Protein AF-A0A8J8DSM1-F1 (afdb_monomer)

Secondary structure (DSSP, 8-state):
-HHHHHHHHHHHHHHHHHHHHHHHHS-HHHHHHHHTTHHHHHHHHHHHHH-----HHHHHHHHHHHHHHHHHHHTS-----TTHHHHHHHHHHHHHHHHHHHHHHGGGTTS-HHHHHHHHHHHHHHHHHHHHHHH--PPP-TT-

Structure (mmCIF, N/CA/C/O backbone):
data_AF-A0A8J8DSM1-F1
#
_entry.id   AF-A0A8J8DSM1-F1
#
loop_
_atom_site.group_PDB
_atom_site.id
_atom_site.type_symbol
_atom_site.label_atom_id
_atom_site.label_alt_id
_atom_site.label_comp_id
_atom_site.label_asym_id
_atom_site.label_entity_id
_atom_site.label_seq_id
_atom_site.pdbx_PDB_ins_code
_atom_site.Cartn_x
_atom_site.Cartn_y
_atom_site.Cartn_z
_atom_site.occupancy
_atom_site.B_iso_or_equiv
_atom_site.auth_seq_id
_atom_site.auth_comp_id
_atom_site.auth_asym_id
_atom_site.auth_atom_id
_atom_site.pdbx_PDB_model_num
ATOM 1 N N . LYS A 1 1 ? -23.463 -5.928 6.445 1.00 59.66 1 LYS A N 1
ATOM 2 C CA . LYS A 1 1 ? -22.387 -4.937 6.173 1.00 59.66 1 LYS A CA 1
ATOM 3 C C . LYS A 1 1 ? -21.621 -5.272 4.877 1.00 59.66 1 LYS A C 1
ATOM 5 O O . LYS A 1 1 ? -20.401 -5.321 4.869 1.00 59.66 1 LYS A O 1
ATOM 10 N N . TRP A 1 2 ? -22.319 -5.499 3.759 1.00 68.38 2 TRP A N 1
ATOM 11 C CA . TRP A 1 2 ? -21.716 -6.090 2.549 1.00 68.38 2 TRP A CA 1
ATOM 12 C C . TRP A 1 2 ? -20.914 -5.095 1.692 1.00 68.38 2 TRP A C 1
ATOM 14 O O . TRP A 1 2 ? -19.916 -5.468 1.089 1.00 68.38 2 TRP A O 1
ATOM 24 N N . LYS A 1 3 ? -21.298 -3.810 1.691 1.00 78.19 3 LYS A N 1
ATOM 25 C CA . LYS A 1 3 ? -20.607 -2.745 0.941 1.00 78.19 3 LYS A CA 1
ATOM 26 C C . LYS A 1 3 ? -19.116 -2.583 1.316 1.00 78.19 3 LYS A C 1
ATOM 28 O O . LYS A 1 3 ? -18.292 -2.644 0.408 1.00 78.19 3 LYS A O 1
ATOM 33 N N . PRO A 1 4 ? -18.729 -2.428 2.603 1.00 78.62 4 PRO A N 1
ATOM 34 C CA . PRO A 1 4 ? -17.313 -2.318 2.976 1.00 78.62 4 PRO A CA 1
ATOM 35 C C . PRO A 1 4 ? -16.528 -3.615 2.739 1.00 78.62 4 PRO A C 1
ATOM 37 O O . PRO A 1 4 ? -15.337 -3.552 2.460 1.00 78.62 4 PRO A O 1
ATOM 40 N N . LEU A 1 5 ? -17.190 -4.777 2.795 1.00 81.69 5 LEU A N 1
ATOM 41 C CA . LEU A 1 5 ? -16.570 -6.073 2.512 1.00 81.69 5 LEU A CA 1
ATOM 42 C C . LEU A 1 5 ? -16.189 -6.204 1.028 1.00 81.69 5 LEU A C 1
ATOM 44 O O . LEU A 1 5 ? -15.066 -6.586 0.708 1.00 81.69 5 LEU A O 1
ATOM 48 N N . LEU A 1 6 ? -17.103 -5.826 0.128 1.00 83.44 6 LEU A N 1
ATOM 49 C CA . LEU A 1 6 ? -16.827 -5.765 -1.309 1.00 83.44 6 LEU A CA 1
ATOM 50 C C . LEU A 1 6 ? -15.715 -4.758 -1.615 1.00 83.44 6 LEU A C 1
ATOM 52 O O . LEU A 1 6 ? -14.782 -5.088 -2.340 1.00 83.44 6 LEU A O 1
ATOM 56 N N . ALA A 1 7 ? -15.763 -3.568 -1.009 1.00 83.44 7 ALA A N 1
ATOM 57 C CA . ALA A 1 7 ? -14.722 -2.555 -1.176 1.00 83.44 7 ALA A CA 1
ATOM 58 C C . ALA A 1 7 ? -13.336 -3.055 -0.728 1.00 83.44 7 ALA A C 1
ATOM 60 O O . ALA A 1 7 ? -12.340 -2.757 -1.384 1.00 83.44 7 ALA A O 1
ATOM 61 N N . LEU A 1 8 ? -13.270 -3.847 0.347 1.00 84.56 8 LEU A N 1
ATOM 62 C CA . LEU A 1 8 ? -12.051 -4.491 0.847 1.00 84.56 8 LEU A CA 1
ATOM 63 C C . LEU A 1 8 ? -11.458 -5.493 -0.144 1.00 84.56 8 LEU A C 1
ATOM 65 O O . LEU A 1 8 ? -10.266 -5.429 -0.443 1.00 84.56 8 LEU A O 1
ATOM 69 N N . GLY A 1 9 ? -12.285 -6.407 -0.656 1.00 82.06 9 GLY A N 1
ATOM 70 C CA . GLY A 1 9 ? -11.854 -7.410 -1.631 1.00 82.06 9 GLY A CA 1
ATOM 71 C C . GLY A 1 9 ? -11.431 -6.784 -2.961 1.00 82.06 9 GLY A C 1
ATOM 72 O O . GLY A 1 9 ? -10.394 -7.147 -3.510 1.00 82.06 9 GLY A O 1
ATOM 73 N N . VAL A 1 10 ? -12.174 -5.781 -3.441 1.00 85.44 10 VAL A N 1
ATOM 74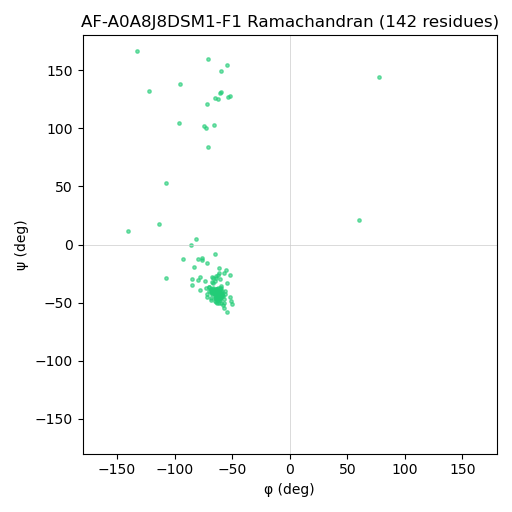 C CA . VAL A 1 10 ? -11.829 -5.030 -4.660 1.00 85.44 10 VAL A CA 1
ATOM 75 C C . VAL A 1 10 ? -10.541 -4.234 -4.471 1.00 85.44 10 VAL A C 1
ATOM 77 O O . VAL A 1 10 ? -9.690 -4.249 -5.353 1.00 85.44 10 VAL A O 1
ATOM 80 N N . SER A 1 11 ? -10.355 -3.590 -3.316 1.00 85.00 11 SER A N 1
ATOM 81 C CA . SER A 1 11 ? -9.122 -2.854 -3.010 1.00 85.00 11 SER A CA 1
ATOM 82 C C . SER A 1 11 ? -7.913 -3.787 -2.954 1.00 85.00 11 SER A C 1
ATOM 84 O O . SER A 1 11 ? -6.854 -3.433 -3.462 1.00 85.00 11 SER A O 1
ATOM 86 N N . LEU A 1 12 ? -8.071 -5.000 -2.410 1.00 86.12 12 LEU A N 1
ATOM 87 C CA . LEU A 1 12 ? -7.021 -6.019 -2.438 1.00 86.12 12 LEU A CA 1
ATOM 88 C C . LEU A 1 12 ? -6.700 -6.466 -3.873 1.00 86.12 12 LEU A C 1
ATOM 90 O O . LEU A 1 12 ? -5.533 -6.496 -4.251 1.00 86.12 12 LEU A O 1
ATOM 94 N N . ALA A 1 13 ? -7.716 -6.760 -4.688 1.00 84.06 13 ALA A N 1
ATOM 95 C CA . ALA A 1 13 ? -7.508 -7.137 -6.085 1.00 84.06 13 ALA A CA 1
ATOM 96 C C . ALA A 1 13 ? -6.819 -6.022 -6.884 1.00 84.06 13 ALA A C 1
ATOM 98 O O . ALA A 1 13 ? -5.844 -6.278 -7.586 1.00 84.06 13 ALA A O 1
ATOM 99 N N . MET A 1 14 ? -7.280 -4.776 -6.744 1.00 85.00 14 MET A N 1
ATOM 100 C CA . MET A 1 14 ? -6.678 -3.614 -7.401 1.00 85.00 14 MET A CA 1
ATOM 101 C C . MET A 1 14 ? -5.236 -3.406 -6.947 1.00 85.00 14 MET A C 1
ATOM 103 O O . MET A 1 14 ? -4.362 -3.248 -7.794 1.00 85.00 14 MET A O 1
ATOM 107 N N . ASN A 1 15 ? -4.968 -3.470 -5.639 1.00 89.31 15 ASN A N 1
ATOM 108 C CA . ASN A 1 15 ? -3.614 -3.409 -5.097 1.00 89.31 15 ASN A CA 1
ATOM 109 C C . ASN A 1 15 ? -2.685 -4.409 -5.799 1.00 89.31 15 ASN A C 1
ATOM 111 O O . ASN A 1 15 ? -1.628 -4.013 -6.283 1.00 89.31 15 ASN A O 1
ATOM 115 N N . TRP A 1 16 ? -3.114 -5.665 -5.931 1.00 83.94 16 TRP A N 1
ATOM 116 C CA . TRP A 1 16 ? -2.339 -6.702 -6.607 1.00 83.94 16 TRP A CA 1
ATOM 117 C C . TRP A 1 16 ? -2.145 -6.390 -8.094 1.00 83.94 16 TRP A C 1
ATOM 119 O O . TRP A 1 16 ? -1.013 -6.403 -8.571 1.00 83.94 16 TRP A O 1
ATOM 129 N N . VAL A 1 17 ? -3.208 -6.043 -8.828 1.00 84.50 17 VAL A N 1
ATOM 130 C CA . VAL A 1 17 ? -3.110 -5.705 -10.262 1.00 84.50 17 VAL A CA 1
ATOM 131 C C . VAL A 1 17 ? -2.124 -4.561 -10.496 1.00 84.50 17 VAL A C 1
ATOM 133 O O . VAL A 1 17 ? -1.271 -4.665 -11.380 1.00 84.50 17 VAL A O 1
ATOM 136 N N . PHE A 1 18 ? -2.205 -3.487 -9.710 1.00 84.81 18 PHE A N 1
ATOM 137 C CA . PHE A 1 18 ? -1.310 -2.339 -9.844 1.00 84.81 18 PHE A CA 1
ATOM 138 C C . PHE A 1 18 ? 0.129 -2.685 -9.460 1.00 84.81 18 PHE A C 1
ATOM 140 O O . PHE A 1 18 ? 1.041 -2.286 -10.178 1.00 84.81 18 PHE A O 1
ATOM 147 N N . LEU A 1 19 ? 0.338 -3.471 -8.400 1.00 82.94 19 LEU A N 1
ATOM 148 C CA . LEU A 1 19 ? 1.669 -3.889 -7.957 1.00 82.94 19 LEU A CA 1
ATOM 149 C C . LEU A 1 19 ? 2.364 -4.776 -9.002 1.00 82.94 19 LEU A C 1
ATOM 151 O O . LEU A 1 19 ? 3.487 -4.490 -9.409 1.00 82.94 19 LEU A O 1
ATOM 155 N N . PHE A 1 20 ? 1.677 -5.803 -9.512 1.00 81.62 20 PHE A N 1
ATOM 156 C CA . PHE A 1 20 ? 2.230 -6.672 -10.557 1.00 81.62 20 PHE A CA 1
ATOM 157 C C . PHE A 1 20 ? 2.430 -5.938 -11.882 1.00 81.62 20 PHE A C 1
ATOM 159 O O . PHE A 1 20 ? 3.374 -6.223 -12.620 1.00 81.62 20 PHE A O 1
ATOM 166 N N . THR A 1 21 ? 1.567 -4.967 -12.187 1.00 82.69 21 THR A N 1
ATOM 167 C CA . THR A 1 21 ? 1.781 -4.110 -13.353 1.00 82.69 21 THR A CA 1
ATOM 168 C C . THR A 1 21 ? 3.007 -3.223 -13.131 1.00 82.69 21 THR A C 1
ATOM 170 O O . THR A 1 21 ? 3.839 -3.152 -14.025 1.00 82.69 21 THR A O 1
ATOM 173 N N . ALA A 1 22 ? 3.205 -2.641 -11.944 1.00 81.81 22 ALA A N 1
ATOM 174 C CA . ALA A 1 22 ? 4.398 -1.854 -11.627 1.00 81.81 22 ALA A CA 1
ATOM 175 C C . ALA A 1 22 ? 5.691 -2.659 -11.833 1.00 81.81 22 ALA A C 1
ATOM 177 O O . ALA A 1 22 ? 6.605 -2.160 -12.481 1.00 81.81 22 ALA A O 1
ATOM 178 N N . PHE A 1 23 ? 5.733 -3.928 -11.412 1.00 82.25 23 PHE A N 1
ATOM 179 C CA . PHE A 1 23 ? 6.880 -4.819 -11.657 1.00 82.25 23 PHE A CA 1
ATOM 180 C C . PHE A 1 23 ? 7.179 -5.078 -13.141 1.00 82.25 23 PHE A C 1
ATOM 182 O O . PHE A 1 23 ? 8.288 -5.475 -13.481 1.00 82.25 23 PHE A O 1
ATOM 189 N N . SER A 1 24 ? 6.207 -4.866 -14.033 1.00 79.56 24 SER A N 1
ATOM 190 C CA . SER A 1 24 ? 6.420 -4.979 -15.483 1.00 79.56 24 SER A CA 1
ATOM 191 C C . SER A 1 24 ? 7.024 -3.709 -16.097 1.00 79.56 24 SER A C 1
ATOM 193 O O . SER A 1 24 ? 7.552 -3.766 -17.206 1.00 79.56 24 SER A O 1
ATOM 195 N N . TYR A 1 25 ? 6.924 -2.564 -15.410 1.00 77.81 25 TYR A N 1
ATOM 196 C CA . TYR A 1 25 ? 7.388 -1.257 -15.894 1.00 77.81 25 TYR A CA 1
ATOM 197 C C . TYR A 1 25 ? 8.652 -0.751 -15.191 1.00 77.81 25 TYR A C 1
ATOM 199 O O . TYR A 1 25 ? 9.408 -0.018 -15.817 1.00 77.81 25 TYR A O 1
ATOM 207 N N . THR A 1 26 ? 8.873 -1.131 -13.929 1.00 80.75 26 THR A N 1
ATOM 208 C CA . THR A 1 26 ? 10.043 -0.759 -13.121 1.00 80.75 26 THR A CA 1
ATOM 209 C C . THR A 1 26 ? 10.633 -1.988 -12.429 1.00 80.75 26 THR A C 1
ATOM 211 O O . THR A 1 26 ? 9.989 -3.032 -12.322 1.00 80.75 26 THR A O 1
ATOM 214 N N . THR A 1 27 ? 11.849 -1.862 -11.898 1.00 80.94 27 THR A N 1
ATOM 215 C CA . THR A 1 27 ? 12.458 -2.904 -11.061 1.00 80.94 27 THR A CA 1
ATOM 216 C C . THR A 1 27 ? 11.614 -3.194 -9.814 1.00 80.94 27 THR A C 1
ATOM 218 O O . THR A 1 27 ? 10.962 -2.307 -9.254 1.00 80.94 27 THR A O 1
ATOM 221 N N . ILE A 1 28 ? 11.663 -4.446 -9.344 1.00 80.31 28 ILE A N 1
ATOM 222 C CA . ILE A 1 28 ? 10.984 -4.873 -8.110 1.00 80.31 28 ILE A CA 1
ATOM 223 C C . ILE A 1 28 ? 11.442 -4.006 -6.928 1.00 80.31 28 ILE A C 1
ATOM 225 O O . ILE A 1 28 ? 10.611 -3.585 -6.130 1.00 80.31 28 ILE A O 1
ATOM 229 N N . ALA A 1 29 ? 12.737 -3.673 -6.860 1.00 79.75 29 ALA A N 1
ATOM 230 C CA . ALA A 1 29 ? 13.298 -2.798 -5.832 1.00 79.75 29 ALA A CA 1
ATOM 231 C C . ALA A 1 29 ? 12.612 -1.421 -5.816 1.00 79.75 29 ALA A C 1
ATOM 233 O O . ALA A 1 29 ? 12.029 -1.042 -4.801 1.00 79.75 29 ALA A O 1
ATOM 234 N N . ASN A 1 30 ? 12.572 -0.725 -6.957 1.00 76.94 30 ASN A N 1
ATOM 235 C CA . ASN A 1 30 ? 11.933 0.589 -7.071 1.00 76.94 30 ASN A CA 1
ATOM 236 C C . ASN A 1 30 ? 10.430 0.533 -6.750 1.00 76.94 30 ASN A C 1
ATOM 238 O O . ASN A 1 30 ? 9.921 1.383 -6.020 1.00 76.94 30 ASN A O 1
ATOM 242 N N . ALA A 1 31 ? 9.709 -0.474 -7.253 1.00 81.81 31 ALA A N 1
ATOM 243 C CA . ALA A 1 31 ? 8.287 -0.638 -6.958 1.00 81.81 31 ALA A CA 1
ATOM 244 C C . ALA A 1 31 ? 8.033 -0.860 -5.458 1.00 81.81 31 ALA A C 1
ATOM 246 O O . ALA A 1 31 ? 7.124 -0.251 -4.896 1.00 81.81 31 ALA A O 1
ATOM 247 N N . VAL A 1 32 ? 8.846 -1.689 -4.797 1.00 82.19 32 VAL A N 1
ATOM 248 C CA . VAL A 1 32 ? 8.724 -1.969 -3.358 1.00 82.19 32 VAL A CA 1
ATOM 249 C C . VAL A 1 32 ? 9.089 -0.746 -2.513 1.00 82.19 32 VAL A C 1
ATOM 251 O O . VAL A 1 32 ? 8.392 -0.459 -1.542 1.00 82.19 32 VAL A O 1
ATOM 254 N N . LEU A 1 33 ? 10.109 0.029 -2.894 1.00 81.38 33 LEU A N 1
ATOM 255 C CA . LEU A 1 33 ? 10.437 1.295 -2.225 1.00 81.38 33 LEU A CA 1
ATOM 256 C C . LEU A 1 33 ? 9.263 2.263 -2.223 1.00 81.38 33 LEU A C 1
ATOM 258 O O . LEU A 1 33 ? 8.887 2.805 -1.184 1.00 81.38 33 LEU A O 1
ATOM 262 N N . VAL A 1 34 ? 8.670 2.468 -3.398 1.00 81.00 34 VAL A N 1
ATOM 263 C CA . VAL A 1 34 ? 7.493 3.319 -3.545 1.00 81.00 34 VAL A CA 1
ATOM 264 C C . VAL A 1 34 ? 6.341 2.743 -2.728 1.00 81.00 34 VAL A C 1
ATOM 266 O O . VAL A 1 34 ? 5.624 3.482 -2.056 1.00 81.00 34 VAL A O 1
ATOM 269 N N . TYR A 1 35 ? 6.199 1.420 -2.708 1.00 83.75 35 TYR A N 1
ATOM 270 C CA . TYR A 1 35 ? 5.185 0.735 -1.920 1.00 83.75 35 TYR A CA 1
ATOM 271 C C . TYR A 1 35 ? 5.350 0.916 -0.404 1.00 83.75 35 TYR A C 1
ATOM 273 O O . TYR A 1 35 ? 4.351 0.969 0.313 1.00 83.75 35 TYR A O 1
ATOM 281 N N . TYR A 1 36 ? 6.568 1.111 0.109 1.00 82.50 36 TYR A N 1
ATOM 282 C CA . TYR A 1 36 ? 6.795 1.421 1.526 1.00 82.50 36 TYR A CA 1
ATOM 283 C C . TYR A 1 36 ? 6.218 2.773 1.973 1.00 82.50 36 TYR A C 1
ATOM 285 O O . TYR A 1 36 ? 6.130 3.032 3.173 1.00 82.50 36 TYR A O 1
ATOM 293 N N . THR A 1 37 ? 5.727 3.610 1.054 1.00 80.62 37 THR A N 1
ATOM 294 C CA . THR A 1 37 ? 4.909 4.787 1.397 1.00 80.62 37 THR A CA 1
ATOM 295 C C . THR A 1 37 ? 3.497 4.426 1.880 1.00 80.62 37 THR A C 1
ATOM 297 O O . THR A 1 37 ? 2.834 5.249 2.517 1.00 80.62 37 THR A O 1
ATOM 300 N N . ALA A 1 38 ? 3.029 3.195 1.641 1.00 81.81 38 ALA A N 1
ATOM 301 C CA . ALA A 1 38 ? 1.699 2.727 2.024 1.00 81.81 38 ALA A CA 1
ATOM 302 C C . ALA A 1 38 ? 1.328 2.960 3.507 1.00 81.81 38 ALA A C 1
ATOM 304 O O . ALA A 1 38 ? 0.223 3.444 3.748 1.00 81.81 38 ALA A O 1
ATOM 305 N N . PRO A 1 39 ? 2.180 2.688 4.521 1.00 76.00 39 PRO A N 1
ATOM 306 C CA . PRO A 1 39 ? 1.879 3.009 5.923 1.00 76.00 39 PRO A CA 1
ATOM 307 C C . PRO A 1 39 ? 1.629 4.502 6.187 1.00 76.00 39 PRO A C 1
ATOM 309 O O . PRO A 1 39 ? 0.760 4.847 6.993 1.00 76.00 39 PRO A O 1
ATOM 312 N N . ILE A 1 40 ? 2.334 5.400 5.496 1.00 79.31 40 ILE A N 1
ATOM 313 C CA . ILE A 1 40 ? 2.120 6.849 5.624 1.00 79.31 40 ILE A CA 1
ATOM 314 C C . ILE A 1 40 ? 0.751 7.207 5.043 1.00 79.31 40 ILE A C 1
ATOM 316 O O . ILE A 1 40 ? -0.053 7.853 5.717 1.00 79.31 40 ILE A O 1
ATOM 320 N N . LEU A 1 41 ? 0.445 6.711 3.838 1.00 81.44 41 LEU A N 1
ATOM 321 C CA . LEU A 1 41 ? -0.864 6.891 3.201 1.00 81.44 41 LEU A CA 1
ATOM 322 C C . LEU A 1 41 ? -1.994 6.325 4.067 1.00 81.44 41 LEU A C 1
ATOM 324 O O . LEU A 1 41 ? -3.011 6.986 4.261 1.00 81.44 41 LEU A O 1
ATOM 328 N N . ALA A 1 42 ? -1.805 5.140 4.650 1.00 78.81 42 ALA A N 1
ATOM 329 C CA . ALA A 1 42 ? -2.778 4.501 5.532 1.00 78.81 42 ALA A CA 1
ATOM 330 C C . ALA A 1 42 ? -3.069 5.361 6.757 1.00 78.81 42 ALA A C 1
ATOM 332 O O . ALA A 1 42 ? -4.223 5.457 7.180 1.00 78.81 42 ALA A O 1
ATOM 333 N N . THR A 1 43 ? -2.041 6.020 7.290 1.00 76.00 43 THR A N 1
ATOM 334 C CA . THR A 1 43 ? -2.177 6.908 8.442 1.00 76.00 43 THR A CA 1
ATOM 335 C C . THR A 1 43 ? -2.893 8.210 8.078 1.00 76.00 43 THR A C 1
ATOM 337 O O . THR A 1 43 ? -3.798 8.623 8.802 1.00 76.00 43 THR A O 1
ATOM 340 N N . ILE A 1 44 ? -2.568 8.818 6.931 1.00 77.00 44 ILE A N 1
ATOM 341 C CA . ILE A 1 44 ? -3.259 10.015 6.416 1.00 77.00 44 ILE A CA 1
ATOM 342 C C . ILE A 1 44 ? -4.740 9.711 6.146 1.00 77.00 44 ILE A C 1
ATOM 344 O O . ILE A 1 44 ? -5.618 10.476 6.548 1.00 77.00 44 ILE A O 1
ATOM 348 N N . ILE A 1 45 ? -5.030 8.574 5.506 1.00 78.00 45 ILE A N 1
ATOM 349 C CA . ILE A 1 45 ? -6.400 8.118 5.249 1.00 78.00 45 ILE A CA 1
ATOM 350 C C . ILE A 1 45 ? -7.125 7.862 6.568 1.00 78.00 45 ILE A C 1
ATOM 352 O O . ILE A 1 45 ? -8.254 8.317 6.718 1.00 78.00 45 ILE A O 1
ATOM 356 N N . SER A 1 46 ? -6.485 7.196 7.536 1.00 75.12 46 SER A N 1
ATOM 357 C CA . SER A 1 46 ? -7.070 6.956 8.861 1.00 75.12 46 SER A CA 1
ATOM 358 C C . SER A 1 46 ? -7.445 8.265 9.544 1.00 75.12 46 SER A C 1
ATOM 360 O O . SER A 1 46 ? -8.536 8.361 10.096 1.00 75.12 46 SER A O 1
ATOM 362 N N . TRP A 1 47 ? -6.575 9.276 9.495 1.00 72.12 47 TRP A N 1
ATOM 363 C CA . TRP A 1 47 ? -6.874 10.594 10.050 1.00 72.12 47 TRP A CA 1
ATOM 364 C C . TRP A 1 47 ? -8.098 11.228 9.375 1.00 72.12 47 TRP A C 1
ATOM 366 O O . TRP A 1 47 ? -9.023 11.665 10.057 1.00 72.12 47 TRP A O 1
ATOM 376 N N . ARG A 1 48 ? -8.153 11.211 8.037 1.00 71.94 48 ARG A N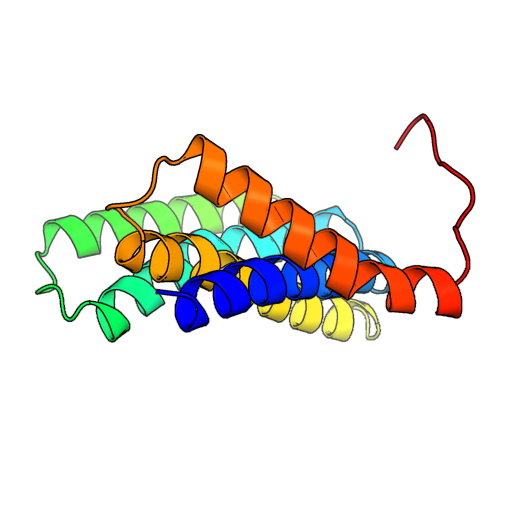 1
ATOM 377 C CA . ARG A 1 48 ? -9.257 11.808 7.272 1.00 71.94 48 ARG A CA 1
ATOM 378 C C . ARG A 1 48 ? -10.590 11.066 7.433 1.00 71.94 48 ARG A C 1
ATOM 380 O O . ARG A 1 48 ? -11.621 11.723 7.499 1.00 71.94 48 ARG A O 1
ATOM 387 N N . PHE A 1 49 ? -10.586 9.731 7.446 1.00 67.00 49 PHE A N 1
ATOM 388 C CA . PHE A 1 49 ? -11.806 8.911 7.471 1.00 67.00 49 PHE A CA 1
ATOM 389 C C . PHE A 1 49 ? -12.363 8.677 8.876 1.00 67.00 49 PHE A C 1
ATOM 391 O O . PHE A 1 49 ? -13.579 8.572 9.016 1.00 67.00 49 PHE A O 1
ATOM 398 N N . LEU A 1 50 ? -11.510 8.554 9.901 1.00 62.47 50 LEU A N 1
ATOM 399 C CA . LEU A 1 50 ? -11.978 8.342 11.276 1.00 62.47 50 LEU A CA 1
ATOM 400 C C . LEU A 1 50 ? -12.152 9.645 12.062 1.00 62.47 50 LEU A C 1
ATOM 402 O O . LEU A 1 50 ? -12.741 9.602 13.138 1.00 62.47 50 LEU A O 1
ATOM 406 N N . GLY A 1 51 ? -11.647 10.782 11.568 1.00 57.34 51 GLY A N 1
ATOM 407 C CA . GLY A 1 51 ? -11.752 12.059 12.280 1.00 57.34 51 GLY A CA 1
ATOM 408 C C . GLY A 1 51 ? -11.082 12.045 13.658 1.00 57.34 51 GLY A C 1
ATOM 409 O O . GLY A 1 51 ? -11.439 12.844 14.516 1.00 57.34 51 GLY A O 1
ATOM 410 N N . GLU A 1 52 ? -10.140 11.124 13.899 1.00 56.56 52 GLU A N 1
ATOM 411 C CA . GLU A 1 52 ? -9.436 11.036 15.179 1.00 56.56 52 GLU A CA 1
ATOM 412 C C . GLU A 1 52 ? -8.598 12.305 15.395 1.00 56.56 52 GLU A C 1
ATOM 414 O O . GLU A 1 52 ? -7.771 12.663 14.552 1.00 56.56 52 GLU A O 1
ATOM 419 N N . GLU A 1 53 ? -8.795 12.967 16.538 1.00 53.25 53 GLU A N 1
ATOM 420 C CA . GLU A 1 53 ? -8.023 14.142 16.940 1.00 53.25 53 GLU A CA 1
ATOM 421 C C . GLU A 1 53 ? -6.520 13.827 16.891 1.00 53.25 53 GLU A C 1
ATOM 423 O O . GLU A 1 53 ? -6.044 12.823 17.439 1.00 53.25 53 GLU A O 1
ATOM 428 N N . MET A 1 54 ? -5.754 14.665 16.185 1.00 54.97 54 MET A N 1
ATOM 429 C CA . MET A 1 54 ? -4.313 14.482 16.009 1.00 54.97 54 MET A CA 1
ATOM 430 C C . MET A 1 54 ? -3.594 14.760 17.326 1.00 54.97 54 MET A C 1
ATOM 432 O O . MET A 1 54 ? -3.084 15.851 17.564 1.00 54.97 54 MET A O 1
ATOM 436 N N . ASN A 1 55 ? -3.529 13.755 18.193 1.00 64.31 55 ASN A N 1
ATOM 437 C CA . ASN A 1 55 ? -2.701 13.824 19.385 1.00 64.31 55 ASN A CA 1
ATOM 438 C C . ASN A 1 55 ? -1.226 14.012 18.948 1.00 64.31 55 ASN A C 1
ATOM 440 O O . ASN A 1 55 ? -0.761 13.242 18.099 1.00 64.31 55 ASN A O 1
ATOM 444 N N . PRO A 1 56 ? -0.460 14.974 19.500 1.00 68.38 56 PRO A N 1
ATOM 445 C CA . PRO A 1 56 ? 0.937 15.225 19.122 1.00 68.38 56 PRO A CA 1
ATOM 446 C C . PRO A 1 56 ? 1.839 13.980 19.165 1.00 68.38 56 PRO A C 1
ATOM 448 O O . PRO A 1 56 ? 2.774 13.863 18.374 1.00 68.38 56 PRO A O 1
ATOM 451 N N . ARG A 1 57 ? 1.512 12.978 19.995 1.00 67.56 57 ARG A N 1
ATOM 452 C CA . ARG A 1 57 ? 2.196 11.671 19.989 1.00 67.56 57 ARG A CA 1
ATOM 453 C C . ARG A 1 57 ? 2.040 10.904 18.668 1.00 67.56 57 ARG A C 1
ATOM 455 O O . ARG A 1 57 ? 2.987 10.267 18.221 1.00 67.56 57 ARG A O 1
ATOM 462 N N . ARG A 1 58 ? 0.872 10.973 18.016 1.00 66.75 58 ARG A N 1
ATOM 463 C CA . ARG A 1 58 ? 0.647 10.358 16.694 1.00 66.75 58 ARG A CA 1
ATOM 464 C C . ARG A 1 58 ? 1.412 11.081 15.599 1.00 66.75 58 ARG A C 1
ATOM 466 O O . ARG A 1 58 ? 1.936 10.420 14.715 1.00 66.75 58 ARG A O 1
ATOM 473 N N . ILE A 1 59 ? 1.523 12.406 15.684 1.00 70.50 59 ILE A N 1
ATOM 474 C CA . ILE A 1 59 ? 2.347 13.191 14.754 1.00 70.50 59 ILE A CA 1
ATOM 475 C C . ILE A 1 59 ? 3.818 12.774 14.884 1.00 70.50 59 ILE A C 1
ATOM 477 O O . ILE A 1 59 ? 4.469 12.535 13.872 1.00 70.50 59 ILE A O 1
ATOM 481 N N . GLY A 1 60 ? 4.306 12.579 16.115 1.00 72.56 60 GLY A N 1
ATOM 482 C CA . GLY A 1 60 ? 5.642 12.030 16.368 1.00 72.56 60 GLY A CA 1
ATOM 483 C C . GLY A 1 60 ? 5.851 10.635 15.764 1.00 72.56 60 GLY A C 1
ATOM 484 O O . GLY A 1 60 ? 6.868 10.393 15.122 1.00 72.56 60 GLY A O 1
ATOM 485 N N . LEU A 1 61 ? 4.871 9.735 15.892 1.00 72.75 61 LEU A N 1
ATOM 486 C CA . LEU A 1 61 ? 4.923 8.397 15.282 1.00 72.75 61 LEU A CA 1
ATOM 487 C C . LEU A 1 61 ? 4.882 8.437 13.747 1.00 72.75 61 LEU A C 1
ATOM 489 O O . LEU A 1 61 ? 5.594 7.670 13.105 1.00 72.75 61 LEU A O 1
ATOM 493 N N . ILE A 1 62 ? 4.092 9.338 13.154 1.00 71.69 62 ILE A N 1
ATOM 494 C CA . ILE A 1 62 ? 4.066 9.561 11.700 1.00 71.69 62 ILE A CA 1
ATOM 495 C C . ILE A 1 62 ? 5.422 10.081 11.225 1.00 71.69 62 ILE A C 1
ATOM 497 O O . ILE A 1 62 ? 5.949 9.581 10.236 1.00 71.69 62 ILE A O 1
ATOM 501 N N . GLY A 1 63 ? 6.007 11.043 11.946 1.00 75.44 63 GLY A N 1
ATOM 502 C CA . GLY A 1 63 ? 7.343 11.562 11.659 1.00 75.44 63 GLY A CA 1
ATOM 503 C C . GLY A 1 63 ? 8.416 10.477 11.747 1.00 75.44 63 GLY A C 1
ATOM 504 O O . GLY A 1 63 ? 9.266 10.383 10.868 1.00 75.44 63 GLY A O 1
ATOM 505 N N . LEU A 1 64 ? 8.337 9.597 12.749 1.00 78.88 64 LEU A N 1
ATOM 506 C CA . LEU A 1 64 ? 9.249 8.462 12.892 1.00 78.88 64 LEU A CA 1
ATOM 507 C C . LEU A 1 64 ? 9.079 7.435 11.759 1.00 78.88 64 LEU A C 1
ATOM 509 O O . LEU A 1 64 ? 10.071 6.954 11.218 1.00 78.88 64 LEU A O 1
ATOM 513 N N . ALA A 1 65 ? 7.840 7.132 11.357 1.00 72.81 65 ALA A N 1
ATOM 514 C CA . ALA A 1 65 ? 7.560 6.265 10.212 1.00 72.81 65 ALA A CA 1
ATOM 515 C C . ALA A 1 65 ? 8.073 6.874 8.896 1.00 72.81 65 ALA A C 1
ATOM 517 O O . ALA A 1 65 ? 8.618 6.160 8.055 1.00 72.81 65 ALA A O 1
ATOM 518 N N . PHE A 1 66 ? 7.950 8.195 8.740 1.00 77.06 66 PHE A N 1
ATOM 519 C CA . PHE A 1 66 ? 8.498 8.929 7.603 1.00 77.06 6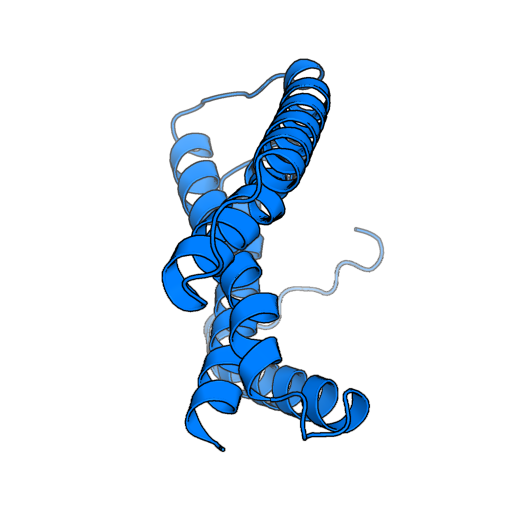6 PHE A CA 1
ATOM 520 C C . PHE A 1 66 ? 10.031 8.879 7.585 1.00 77.06 66 PHE A C 1
ATOM 522 O O . PHE A 1 66 ? 10.616 8.593 6.547 1.00 77.06 66 PHE A O 1
ATOM 529 N N . LEU A 1 67 ? 10.690 9.076 8.731 1.00 79.50 67 LEU A N 1
ATOM 530 C CA . LEU A 1 67 ? 12.145 8.936 8.851 1.00 79.50 67 LEU A CA 1
ATOM 531 C C . LEU A 1 67 ? 12.616 7.517 8.517 1.00 79.50 67 LEU A C 1
ATOM 533 O O . LEU A 1 67 ? 13.580 7.357 7.773 1.00 79.50 67 LEU A O 1
ATOM 537 N N . GLY A 1 68 ? 11.915 6.493 9.011 1.00 74.50 68 GLY A N 1
ATOM 538 C CA . GLY A 1 68 ? 12.192 5.099 8.661 1.00 74.50 68 GLY A CA 1
ATOM 539 C C . GLY A 1 68 ? 12.082 4.847 7.156 1.00 74.50 68 GLY A C 1
ATOM 540 O O . GLY A 1 68 ? 12.959 4.212 6.576 1.00 74.50 68 GLY A O 1
ATOM 541 N N . LEU A 1 69 ? 11.059 5.409 6.503 1.00 69.50 69 LEU A N 1
ATOM 542 C CA . LEU A 1 69 ? 10.927 5.339 5.049 1.00 69.50 69 LEU A CA 1
ATOM 543 C C . LEU A 1 69 ? 12.091 6.034 4.331 1.00 69.50 69 LEU A C 1
ATOM 545 O O . LEU A 1 69 ? 12.665 5.453 3.416 1.00 69.50 69 LEU A O 1
ATOM 549 N N . VAL A 1 70 ? 12.442 7.258 4.733 1.00 71.31 70 VAL A N 1
ATOM 550 C CA . VAL A 1 70 ? 13.548 8.014 4.123 1.00 71.31 70 VAL A CA 1
ATOM 551 C C . VAL A 1 70 ? 14.857 7.238 4.244 1.00 71.31 70 VAL A C 1
ATOM 553 O O . VAL A 1 70 ? 15.601 7.174 3.272 1.00 71.31 70 VAL A O 1
ATOM 556 N N . LEU A 1 71 ? 15.111 6.585 5.382 1.00 74.88 71 LEU A N 1
ATOM 557 C CA . LEU A 1 71 ? 16.283 5.725 5.554 1.00 74.88 71 LEU A CA 1
ATOM 558 C C . LEU A 1 71 ? 16.283 4.554 4.565 1.00 74.88 71 LEU A C 1
ATOM 560 O O . LEU A 1 71 ? 17.295 4.326 3.906 1.00 74.88 71 LEU A O 1
ATOM 564 N N . ILE A 1 72 ? 15.151 3.864 4.403 1.00 68.50 72 ILE A N 1
ATOM 565 C CA . ILE A 1 72 ? 15.0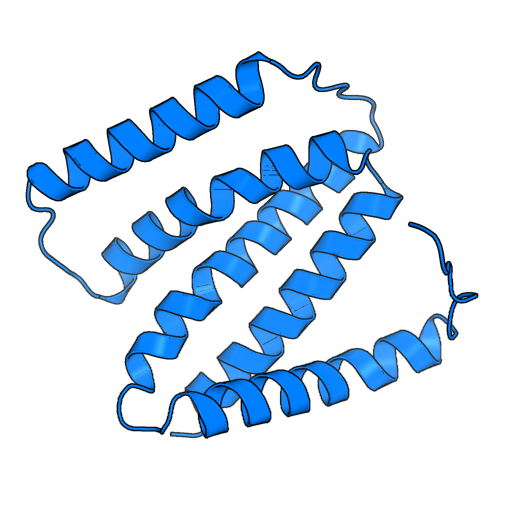22 2.754 3.446 1.00 68.50 72 ILE A CA 1
ATOM 566 C C . ILE A 1 72 ? 15.256 3.230 2.002 1.00 68.50 72 ILE A C 1
ATOM 568 O O . ILE A 1 72 ? 15.962 2.566 1.246 1.00 68.50 72 ILE A O 1
ATOM 572 N N . VAL A 1 73 ? 14.697 4.384 1.626 1.00 65.81 73 VAL A N 1
ATOM 573 C CA . VAL A 1 73 ? 14.815 4.944 0.269 1.00 65.81 73 VAL A CA 1
ATOM 574 C C . VAL A 1 73 ? 16.218 5.495 0.001 1.00 65.81 73 VAL A C 1
ATOM 576 O O . VAL A 1 73 ? 16.739 5.319 -1.094 1.00 65.81 73 VAL A O 1
ATOM 579 N N . SER A 1 74 ? 16.860 6.116 0.994 1.00 64.81 74 SER A N 1
ATOM 580 C CA . SER A 1 74 ? 18.182 6.747 0.851 1.00 64.81 74 SER A CA 1
ATOM 581 C C . SER A 1 74 ? 19.304 5.775 0.467 1.00 64.81 74 SER A C 1
ATOM 583 O O . SER A 1 74 ? 20.293 6.189 -0.131 1.00 64.81 74 SER A O 1
ATOM 585 N N . GLY A 1 75 ? 19.143 4.486 0.778 1.00 64.88 75 GLY A N 1
ATOM 586 C CA . GLY A 1 75 ? 20.097 3.434 0.428 1.00 64.88 75 GLY A CA 1
ATOM 587 C C . GLY A 1 75 ? 19.918 2.837 -0.969 1.00 64.88 75 GLY A C 1
ATOM 588 O O . GLY A 1 75 ? 20.666 1.928 -1.320 1.00 64.88 75 GLY A O 1
ATOM 589 N N . GLN A 1 76 ? 18.932 3.282 -1.755 1.00 65.12 76 GLN A N 1
ATOM 590 C CA . GLN A 1 76 ? 18.625 2.692 -3.057 1.00 65.12 76 GLN A CA 1
ATOM 591 C C . GLN A 1 76 ? 18.713 3.725 -4.184 1.00 65.12 76 GLN A C 1
ATOM 593 O O . GLN A 1 76 ? 18.158 4.820 -4.104 1.00 65.12 76 GLN A O 1
ATOM 598 N N . SER A 1 77 ? 19.409 3.367 -5.262 1.00 60.75 77 SER A N 1
ATOM 599 C CA . SER A 1 77 ? 19.480 4.170 -6.481 1.00 60.75 77 SER A CA 1
ATOM 600 C C . SER A 1 77 ? 18.166 4.049 -7.254 1.00 60.75 77 SER A C 1
ATOM 602 O O . SER A 1 77 ? 17.924 3.045 -7.925 1.00 60.75 77 SER A O 1
ATOM 604 N N . LEU A 1 78 ? 17.311 5.067 -7.152 1.00 62.62 78 LEU A N 1
ATOM 605 C CA . LEU A 1 78 ? 16.124 5.186 -7.992 1.00 62.62 78 LEU A CA 1
ATOM 606 C C . LEU A 1 78 ? 16.554 5.575 -9.411 1.00 62.62 78 LEU A C 1
ATOM 608 O O . LEU A 1 78 ? 16.845 6.739 -9.681 1.00 62.62 78 LEU A O 1
ATOM 612 N N . ASP A 1 79 ? 16.601 4.597 -10.311 1.00 63.72 79 ASP A N 1
ATOM 613 C CA . ASP A 1 79 ? 16.675 4.871 -11.746 1.00 63.72 79 ASP A CA 1
ATOM 614 C C . ASP A 1 79 ? 15.318 5.401 -12.234 1.00 63.72 79 ASP A C 1
ATOM 616 O O . ASP A 1 79 ? 14.283 4.751 -12.079 1.00 63.72 79 ASP A O 1
ATOM 620 N N . PHE A 1 80 ? 15.322 6.615 -12.790 1.00 61.00 80 PHE A N 1
ATOM 621 C CA . PHE A 1 80 ? 14.137 7.304 -13.312 1.00 61.00 80 PHE A CA 1
ATOM 622 C C . PHE A 1 80 ? 14.152 7.334 -14.847 1.00 61.00 80 PHE A C 1
ATOM 624 O O . PHE A 1 80 ? 14.047 8.400 -15.459 1.00 61.00 80 PHE A O 1
ATOM 631 N N . HIS A 1 81 ? 14.303 6.181 -15.505 1.00 65.50 81 HIS A N 1
ATOM 632 C CA . HIS A 1 81 ? 14.114 6.125 -16.955 1.00 65.50 81 HIS A CA 1
ATOM 633 C C . HIS A 1 81 ? 12.625 6.284 -17.317 1.00 65.50 81 HIS A C 1
ATOM 635 O O . HIS A 1 81 ? 11.725 6.055 -16.512 1.00 65.50 81 HIS A O 1
ATOM 641 N N . ASN A 1 82 ? 12.332 6.660 -18.566 1.00 61.03 82 ASN A N 1
ATOM 642 C CA . ASN A 1 82 ? 10.982 7.052 -19.008 1.00 61.03 82 ASN A CA 1
ATOM 643 C C . ASN A 1 82 ? 9.887 5.974 -18.777 1.00 61.03 82 ASN A C 1
ATOM 645 O O . ASN A 1 82 ? 8.707 6.300 -18.668 1.00 61.03 82 ASN A O 1
ATOM 649 N N . LYS A 1 83 ? 10.261 4.686 -18.690 1.00 65.25 83 LYS A N 1
ATOM 650 C CA . LYS A 1 83 ? 9.347 3.574 -18.352 1.00 65.25 83 LYS A CA 1
ATOM 651 C C . LYS A 1 83 ? 9.167 3.377 -16.840 1.00 65.25 83 LYS A C 1
ATOM 653 O O . LYS A 1 83 ? 8.072 3.007 -16.417 1.00 65.25 83 LYS A O 1
ATOM 658 N N . ASP A 1 84 ? 10.178 3.713 -16.041 1.00 68.25 84 ASP A N 1
ATOM 659 C CA . ASP A 1 84 ? 10.139 3.597 -14.580 1.00 68.25 84 ASP A CA 1
ATOM 660 C C . ASP A 1 84 ? 9.140 4.580 -13.966 1.00 68.25 84 ASP A C 1
ATOM 662 O O . ASP A 1 84 ? 8.464 4.247 -12.996 1.00 68.25 84 ASP A O 1
ATOM 666 N N . PHE A 1 85 ? 8.952 5.759 -14.571 1.00 75.56 85 PHE A N 1
ATOM 667 C CA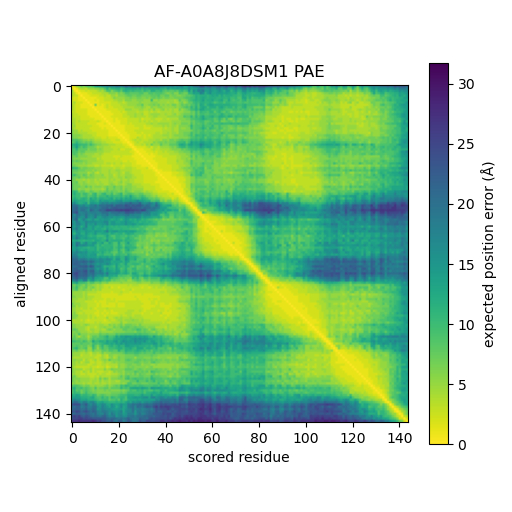 . PHE A 1 85 ? 7.990 6.755 -14.085 1.00 75.56 85 PHE A CA 1
ATOM 668 C C . PHE A 1 85 ? 6.545 6.225 -14.043 1.00 75.56 85 PHE A C 1
ATOM 670 O O . PHE A 1 85 ? 5.833 6.428 -13.057 1.00 75.56 85 PHE A O 1
ATOM 677 N N . LEU A 1 86 ? 6.119 5.480 -15.072 1.00 79.44 86 LEU A N 1
ATOM 678 C CA . LEU A 1 86 ? 4.811 4.811 -15.070 1.00 79.44 86 LEU A CA 1
ATOM 679 C C . LEU A 1 86 ? 4.744 3.717 -13.999 1.00 79.44 86 LEU A C 1
ATOM 681 O O . LEU A 1 86 ? 3.734 3.607 -13.304 1.00 79.44 86 LEU A O 1
ATOM 685 N N . GLY A 1 87 ? 5.822 2.948 -13.821 1.00 78.81 87 GLY A N 1
ATOM 686 C CA . GLY A 1 87 ? 5.933 1.949 -12.757 1.00 78.81 87 GLY A CA 1
ATOM 687 C C . GLY A 1 87 ? 5.796 2.552 -11.356 1.00 78.81 87 GLY A C 1
ATOM 688 O O . GLY A 1 87 ? 5.083 2.003 -10.518 1.00 78.81 87 GLY A O 1
ATOM 689 N N . ILE A 1 88 ? 6.389 3.724 -11.122 1.00 80.19 88 ILE A N 1
ATOM 690 C CA . ILE A 1 88 ? 6.299 4.464 -9.856 1.00 80.19 88 ILE A CA 1
ATOM 691 C C . ILE A 1 88 ? 4.862 4.923 -9.587 1.00 80.19 88 ILE A C 1
ATOM 693 O O . ILE A 1 88 ? 4.350 4.718 -8.487 1.00 80.19 88 ILE A O 1
ATOM 697 N N . ILE A 1 89 ? 4.170 5.490 -10.581 1.00 83.25 89 ILE A N 1
ATOM 698 C CA . ILE A 1 89 ? 2.764 5.906 -10.429 1.00 83.25 89 ILE A CA 1
ATOM 699 C C . ILE A 1 89 ? 1.869 4.697 -10.127 1.00 83.25 89 ILE A C 1
ATOM 701 O O . ILE A 1 89 ? 0.991 4.769 -9.261 1.00 83.25 89 ILE A O 1
ATOM 705 N N . LEU A 1 90 ? 2.100 3.570 -10.803 1.00 83.69 90 LEU A N 1
ATOM 706 C CA . LEU A 1 90 ? 1.373 2.326 -10.553 1.00 83.69 90 LEU A CA 1
ATOM 707 C C . LEU A 1 90 ? 1.646 1.792 -9.140 1.00 83.69 90 LEU A C 1
ATOM 709 O O . LEU A 1 90 ? 0.703 1.415 -8.449 1.00 83.69 90 LEU A O 1
ATOM 713 N N . ALA A 1 91 ? 2.896 1.827 -8.673 1.00 83.88 91 ALA A N 1
ATOM 714 C CA . ALA A 1 91 ? 3.261 1.415 -7.319 1.00 83.88 91 ALA A CA 1
ATOM 715 C C . ALA A 1 91 ? 2.655 2.334 -6.241 1.00 83.88 91 ALA A C 1
ATOM 717 O O . ALA A 1 91 ? 2.157 1.838 -5.230 1.00 83.88 91 ALA A O 1
ATOM 718 N N . LEU A 1 92 ? 2.604 3.654 -6.470 1.00 84.38 92 LEU A N 1
ATOM 719 C CA . LEU A 1 92 ? 1.899 4.606 -5.596 1.00 84.38 92 LEU A CA 1
ATOM 720 C C . LEU A 1 92 ? 0.397 4.321 -5.551 1.00 84.38 92 LEU A C 1
ATOM 722 O O . LEU A 1 92 ? -0.217 4.326 -4.484 1.00 84.38 92 LEU A O 1
ATOM 726 N N . THR A 1 93 ? -0.197 4.033 -6.707 1.00 85.56 93 THR A N 1
ATOM 727 C CA . THR A 1 93 ? -1.614 3.672 -6.802 1.00 85.56 93 THR A CA 1
ATOM 728 C C . THR A 1 93 ? -1.882 2.364 -6.050 1.00 85.56 93 THR A C 1
ATOM 730 O O . THR A 1 93 ? -2.837 2.279 -5.279 1.00 85.56 93 THR A O 1
ATOM 733 N N . ALA A 1 94 ? -1.001 1.365 -6.177 1.00 86.12 94 ALA A N 1
ATOM 734 C CA . ALA A 1 94 ? -1.069 0.128 -5.402 1.00 86.12 94 ALA A CA 1
ATOM 735 C C . ALA A 1 94 ? -0.971 0.396 -3.892 1.00 86.12 94 ALA A C 1
ATOM 737 O O . ALA A 1 94 ? -1.773 -0.137 -3.122 1.00 86.12 94 ALA A O 1
ATOM 738 N N . ALA A 1 95 ? -0.031 1.245 -3.469 1.00 85.56 95 ALA A N 1
ATOM 739 C CA . ALA A 1 95 ? 0.156 1.638 -2.075 1.00 85.56 95 ALA A CA 1
ATOM 740 C C . ALA A 1 95 ? -1.093 2.325 -1.499 1.00 85.56 95 ALA A C 1
ATOM 742 O O . ALA A 1 95 ? -1.470 2.062 -0.356 1.00 85.56 95 ALA A O 1
ATOM 743 N N . LEU A 1 96 ? -1.784 3.141 -2.302 1.00 85.56 96 LEU A N 1
ATOM 744 C CA . LEU A 1 96 ? -3.049 3.768 -1.924 1.00 85.56 96 LEU A CA 1
ATOM 745 C C . LEU A 1 96 ? -4.147 2.725 -1.670 1.00 85.56 96 LEU A C 1
ATOM 747 O O . LEU A 1 96 ? -4.822 2.777 -0.642 1.00 85.56 96 LEU A O 1
ATOM 751 N N . PHE A 1 97 ? -4.305 1.746 -2.564 1.00 85.62 97 PHE A N 1
ATOM 752 C CA . PHE A 1 97 ? -5.277 0.665 -2.369 1.00 85.62 97 PHE A CA 1
ATOM 753 C C . PHE A 1 97 ? -4.945 -0.208 -1.160 1.00 85.62 97 PHE A C 1
ATOM 755 O O . PHE A 1 97 ? -5.847 -0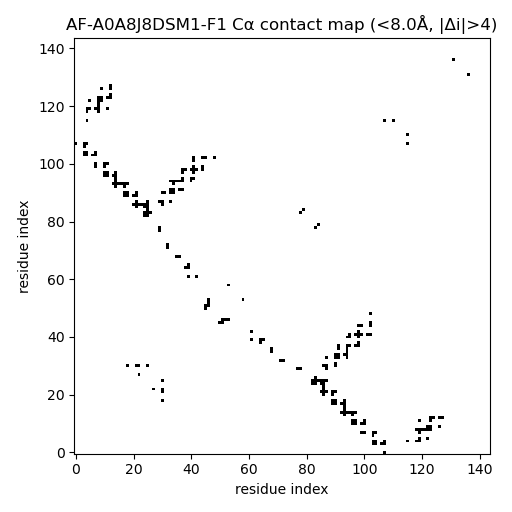.578 -0.409 1.00 85.62 97 PHE A O 1
ATOM 762 N N . TYR A 1 98 ? -3.661 -0.477 -0.915 1.00 86.50 98 TYR A N 1
ATOM 763 C CA . TYR A 1 98 ? -3.234 -1.176 0.295 1.00 86.50 98 TYR A CA 1
ATOM 764 C C . TYR A 1 98 ? -3.590 -0.393 1.554 1.00 86.50 98 TYR A C 1
ATOM 766 O O . TYR A 1 98 ? -4.117 -0.951 2.510 1.00 86.50 98 TYR A O 1
ATOM 774 N N . ALA A 1 99 ? -3.350 0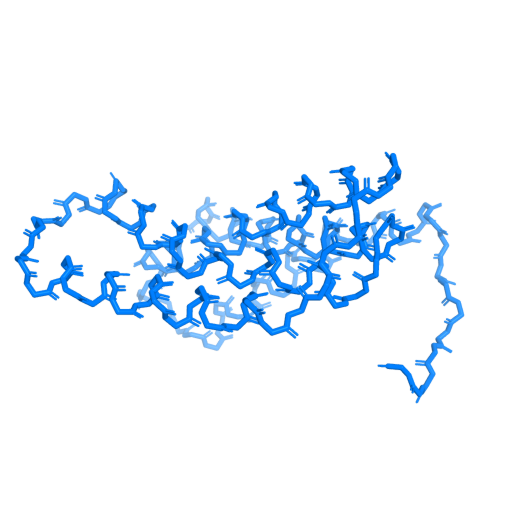.915 1.540 1.00 83.81 99 ALA A N 1
ATOM 775 C CA . ALA A 1 99 ? -3.655 1.808 2.642 1.00 83.81 99 ALA A CA 1
ATOM 776 C C . ALA A 1 99 ? -5.159 1.873 2.970 1.00 83.81 99 ALA A C 1
ATOM 778 O O . ALA A 1 99 ? -5.530 2.121 4.121 1.00 83.81 99 ALA A O 1
ATOM 779 N N . LEU A 1 100 ? -6.039 1.601 2.002 1.00 83.44 100 LEU A N 1
ATOM 780 C CA . LEU A 1 100 ? -7.485 1.512 2.222 1.00 83.44 100 LEU A CA 1
ATOM 781 C C . LEU A 1 100 ? -7.904 0.233 2.962 1.00 83.44 100 LEU A C 1
ATOM 783 O O . LEU A 1 100 ? -8.861 0.285 3.732 1.00 83.44 100 LEU A O 1
ATOM 787 N N . ILE A 1 101 ? -7.192 -0.887 2.794 1.00 83.00 101 ILE A N 1
ATOM 788 C CA . ILE A 1 101 ? -7.518 -2.190 3.409 1.00 83.00 101 ILE A CA 1
ATOM 789 C C . ILE A 1 101 ? -7.669 -2.100 4.940 1.00 83.00 101 ILE A C 1
ATOM 791 O O . ILE A 1 101 ? -8.751 -2.417 5.444 1.00 83.00 101 ILE A O 1
ATOM 795 N N . PRO A 1 102 ? -6.663 -1.646 5.718 1.00 78.56 102 PRO A N 1
ATOM 796 C CA . PRO A 1 102 ? -6.787 -1.588 7.173 1.00 78.56 102 PRO A CA 1
ATOM 797 C C . PRO A 1 102 ? -7.838 -0.566 7.623 1.00 78.56 102 PRO A C 1
ATOM 799 O O . PRO A 1 102 ? -8.471 -0.759 8.659 1.00 78.56 102 PRO A O 1
ATOM 802 N N . ASN A 1 103 ? -8.065 0.496 6.845 1.00 79.12 103 ASN A N 1
ATOM 803 C CA . ASN A 1 103 ? -9.071 1.514 7.143 1.00 79.12 103 ASN A CA 1
ATOM 804 C C . ASN A 1 103 ? -10.501 0.986 6.936 1.00 79.12 103 ASN A C 1
ATOM 806 O O . ASN A 1 103 ? -11.348 1.145 7.813 1.00 79.12 103 ASN A O 1
ATOM 810 N N . LEU A 1 104 ? -10.757 0.280 5.833 1.00 79.62 104 LEU A N 1
ATOM 811 C CA . LEU A 1 104 ? -12.034 -0.383 5.557 1.00 79.62 104 LEU A CA 1
ATOM 812 C C . LEU A 1 104 ? -12.300 -1.544 6.530 1.00 79.62 104 LEU A C 1
ATOM 814 O O . LEU A 1 104 ? -13.431 -1.721 6.986 1.00 79.62 104 LEU A O 1
ATOM 818 N N . GLY A 1 105 ? -11.256 -2.289 6.911 1.00 76.19 105 GLY A N 1
ATOM 819 C CA . GLY A 1 105 ? -11.337 -3.381 7.888 1.00 76.19 105 GLY A CA 1
ATOM 820 C C . GLY A 1 105 ? -11.813 -2.934 9.268 1.00 76.19 105 GLY A C 1
ATOM 821 O O . GLY A 1 105 ? -12.515 -3.678 9.951 1.00 76.19 105 GLY A O 1
ATOM 822 N N . ARG A 1 106 ? -11.539 -1.683 9.662 1.00 74.50 106 ARG A N 1
ATOM 823 C CA . ARG A 1 106 ? -12.010 -1.131 10.942 1.00 74.50 106 ARG A CA 1
ATOM 824 C C . ARG A 1 106 ? -13.536 -1.021 11.035 1.00 74.50 106 ARG A C 1
ATOM 826 O O . ARG A 1 106 ? -14.059 -1.125 12.141 1.00 74.50 106 ARG A O 1
ATOM 833 N N . PHE A 1 107 ? -14.254 -0.879 9.918 1.00 73.56 107 PHE A N 1
ATOM 834 C CA . PHE A 1 107 ? -15.727 -0.870 9.902 1.00 73.56 107 PHE A CA 1
ATOM 835 C C . PHE A 1 107 ? -16.347 -2.269 10.063 1.00 73.56 107 PHE A C 1
ATOM 837 O O . PHE A 1 107 ? -17.555 -2.403 10.278 1.00 73.56 107 PHE A O 1
ATOM 844 N N . LEU A 1 108 ? -15.527 -3.319 9.964 1.00 74.94 108 LEU A N 1
ATOM 845 C CA . LEU A 1 108 ? -15.933 -4.722 10.017 1.00 74.94 108 LEU A CA 1
ATOM 846 C C . LEU A 1 108 ? -15.404 -5.453 11.261 1.00 74.94 108 LEU A C 1
ATOM 848 O O . LEU A 1 108 ? -15.450 -6.676 11.296 1.00 74.94 108 LEU A O 1
ATOM 852 N N . LYS A 1 109 ? -14.980 -4.724 12.307 1.00 70.81 109 LYS A N 1
ATOM 853 C CA . LYS A 1 109 ? -14.474 -5.287 13.580 1.00 70.81 109 LYS A CA 1
ATOM 854 C C . LYS A 1 109 ? -15.424 -6.260 14.292 1.00 70.81 109 LYS A C 1
ATOM 856 O O . LYS A 1 109 ? -14.972 -7.038 15.118 1.00 70.81 109 LYS A O 1
ATOM 861 N N . GLU A 1 110 ? -16.722 -6.191 14.007 1.00 72.75 110 GLU A N 1
ATOM 862 C CA . GLU A 1 110 ? -17.731 -7.104 14.567 1.00 72.75 110 GLU A CA 1
ATOM 863 C C . GLU A 1 110 ? -17.721 -8.498 13.916 1.00 72.75 110 GLU A C 1
ATOM 865 O O . GLU A 1 110 ? -18.353 -9.416 14.428 1.00 72.75 110 GLU A O 1
ATOM 870 N N . VAL A 1 111 ? -17.042 -8.661 12.778 1.00 75.69 111 VAL A N 1
ATOM 871 C CA . VAL A 1 111 ? -16.915 -9.940 12.071 1.00 75.69 111 VAL A CA 1
ATOM 872 C C . VAL A 1 111 ? -15.610 -10.609 12.496 1.00 75.69 111 VAL A C 1
ATOM 874 O O . VAL A 1 111 ? -14.580 -9.942 12.587 1.00 75.69 111 VAL A O 1
ATOM 877 N N . ASP A 1 112 ? -15.640 -11.926 12.723 1.00 82.75 112 ASP A N 1
ATOM 878 C CA . ASP A 1 112 ? -14.432 -12.714 12.991 1.00 82.75 112 ASP A CA 1
ATOM 879 C C . ASP A 1 112 ? -13.383 -12.461 11.894 1.00 82.75 112 ASP A C 1
ATOM 881 O O . ASP A 1 112 ? -13.668 -12.579 10.695 1.00 82.75 112 ASP A O 1
ATOM 885 N N . GLY A 1 113 ? -12.161 -12.118 12.307 1.00 78.00 113 GLY A N 1
ATOM 886 C CA . GLY A 1 113 ? -11.052 -11.826 11.404 1.00 78.00 113 GLY A CA 1
ATOM 887 C C . GLY A 1 113 ? -10.777 -12.962 10.419 1.00 78.00 113 GLY A C 1
ATOM 888 O O . GLY A 1 113 ? -10.467 -12.692 9.261 1.00 78.00 113 GLY A O 1
ATOM 889 N N . LYS A 1 114 ? -10.981 -14.225 10.821 1.00 81.62 114 LYS A N 1
ATOM 890 C CA . LYS A 1 114 ? -10.807 -15.383 9.927 1.00 81.62 114 LYS A CA 1
ATOM 891 C C . LYS A 1 114 ? -11.799 -15.355 8.767 1.00 81.62 114 LYS A C 1
ATOM 893 O O . LYS A 1 114 ? -11.417 -15.549 7.614 1.00 81.62 114 LYS A O 1
ATOM 898 N N . VAL A 1 115 ? -13.067 -15.078 9.070 1.00 82.25 115 VAL A N 1
ATOM 899 C CA . VAL A 1 115 ? -14.146 -14.993 8.075 1.00 82.25 115 VAL A CA 1
ATOM 900 C C . VAL A 1 115 ? -13.940 -13.777 7.175 1.00 82.25 115 VAL A C 1
ATOM 902 O O . VAL A 1 115 ? -14.142 -13.863 5.965 1.00 82.25 115 VAL A O 1
ATOM 905 N N . LEU A 1 116 ? -13.478 -12.661 7.745 1.00 82.38 116 LEU A N 1
ATOM 906 C CA . LEU A 1 116 ? -13.174 -11.447 6.998 1.00 82.38 116 LEU A CA 1
ATOM 907 C C . LEU A 1 116 ? -12.065 -11.679 5.965 1.00 82.38 116 LEU A C 1
ATOM 909 O O . LEU A 1 116 ? -12.254 -11.354 4.795 1.00 82.38 116 LEU A O 1
ATOM 913 N N . THR A 1 117 ? -10.942 -12.276 6.373 1.00 83.88 117 THR A N 1
ATOM 914 C CA . THR A 1 117 ? -9.831 -12.592 5.465 1.00 83.88 117 THR A CA 1
ATOM 915 C C . THR A 1 117 ? -10.249 -13.602 4.401 1.00 83.88 117 THR A C 1
ATOM 917 O O . THR A 1 117 ? -9.923 -13.417 3.231 1.00 83.88 117 THR A O 1
ATOM 920 N N . PHE A 1 118 ? -11.019 -14.630 4.772 1.00 86.81 118 PHE A N 1
ATOM 921 C CA . PHE A 1 118 ? -11.532 -15.610 3.816 1.00 86.81 118 PHE A CA 1
ATOM 922 C C . PHE A 1 118 ? -12.403 -14.954 2.736 1.00 86.81 118 PHE A C 1
ATOM 924 O O . PHE A 1 118 ? -12.154 -15.132 1.546 1.00 86.81 118 PHE A O 1
ATOM 931 N N . LEU A 1 119 ? -13.384 -14.139 3.135 1.00 84.69 119 LEU A N 1
ATOM 932 C CA . LEU A 1 119 ? -14.263 -13.434 2.199 1.00 84.69 119 LEU A CA 1
ATOM 933 C C . LEU A 1 119 ? -13.497 -12.415 1.352 1.00 84.69 119 LEU A C 1
ATOM 935 O O . LEU A 1 119 ? -13.750 -12.299 0.156 1.00 84.69 119 LEU A O 1
ATOM 939 N N . GLN A 1 120 ? -12.539 -11.702 1.946 1.00 84.12 120 GLN A N 1
ATOM 940 C CA . GLN A 1 120 ? -11.689 -10.754 1.233 1.00 84.12 120 GLN A CA 1
ATOM 941 C C . GLN A 1 120 ? -10.880 -11.446 0.127 1.00 84.12 120 GLN A C 1
ATOM 943 O O . GLN A 1 120 ? -10.849 -10.951 -0.999 1.00 84.12 120 GLN A O 1
ATOM 948 N N . LEU A 1 121 ? -10.266 -12.594 0.428 1.00 85.12 121 LEU A N 1
ATOM 949 C CA . LEU A 1 121 ? -9.515 -13.390 -0.544 1.00 85.12 121 LEU A CA 1
ATOM 950 C C . LEU A 1 121 ? -10.428 -14.004 -1.609 1.00 85.12 121 LEU A C 1
ATOM 952 O O . LEU A 1 121 ? -10.077 -13.985 -2.785 1.00 85.12 121 LEU A O 1
ATOM 956 N N . ALA A 1 122 ? -11.612 -14.491 -1.228 1.00 87.19 122 ALA A N 1
ATOM 957 C CA . ALA A 1 122 ? -12.589 -15.032 -2.170 1.00 87.19 122 ALA A CA 1
ATOM 958 C C . ALA A 1 122 ? -13.065 -13.965 -3.171 1.00 87.19 122 ALA A C 1
ATOM 960 O O . ALA A 1 122 ? -13.078 -14.203 -4.378 1.00 87.19 122 ALA A O 1
ATOM 961 N N . ILE A 1 123 ? -13.394 -12.761 -2.688 1.00 86.56 123 ILE A N 1
ATOM 962 C CA . ILE A 1 123 ? -13.783 -11.631 -3.542 1.00 86.56 123 ILE A CA 1
ATOM 963 C C . ILE A 1 123 ? -12.611 -11.219 -4.435 1.00 86.56 123 ILE A C 1
ATOM 965 O O . ILE A 1 123 ? -12.801 -11.034 -5.634 1.00 86.56 123 ILE A O 1
ATOM 969 N N . ALA A 1 124 ? -11.400 -11.106 -3.884 1.00 84.69 124 ALA A N 1
ATOM 970 C CA . ALA A 1 124 ? -10.230 -10.745 -4.676 1.00 84.69 124 ALA A CA 1
ATOM 971 C C . ALA A 1 124 ? -9.947 -11.777 -5.779 1.00 84.69 124 ALA A C 1
ATOM 973 O O . ALA A 1 124 ? -9.693 -11.397 -6.918 1.00 84.69 124 ALA A O 1
ATOM 974 N N . SER A 1 125 ? -10.067 -13.071 -5.473 1.00 84.62 125 SER A N 1
ATOM 975 C CA . SER A 1 125 ? -9.928 -14.158 -6.445 1.00 84.62 125 SER A CA 1
ATOM 976 C C . SER A 1 125 ? -10.961 -14.057 -7.570 1.00 84.62 125 SER A C 1
ATOM 978 O O . SER A 1 125 ? -10.587 -14.111 -8.739 1.00 84.62 125 SER A O 1
ATOM 980 N N . LEU A 1 126 ? -12.236 -13.818 -7.243 1.00 86.31 126 LEU A N 1
ATOM 981 C CA . LEU A 1 126 ? -13.298 -13.624 -8.239 1.00 86.31 126 LEU A CA 1
ATOM 982 C C . LEU A 1 126 ? -13.052 -12.403 -9.135 1.00 86.31 126 LEU A C 1
ATOM 984 O O . LEU A 1 126 ? -13.299 -12.468 -10.336 1.00 86.31 126 LEU A O 1
ATOM 988 N N . VAL A 1 127 ? -12.550 -11.301 -8.572 1.00 84.44 127 VAL A N 1
ATOM 989 C CA . VAL A 1 127 ? -12.226 -10.079 -9.329 1.00 84.44 127 VAL A CA 1
ATOM 990 C C . VAL A 1 127 ? -11.007 -10.288 -10.234 1.00 84.44 127 VAL A C 1
ATOM 992 O O . VAL A 1 127 ? -10.970 -9.773 -11.350 1.00 84.44 127 VAL A O 1
ATOM 995 N N . LEU A 1 128 ? -10.018 -11.062 -9.782 1.00 81.88 128 LEU A N 1
ATOM 996 C CA . LEU A 1 128 ? -8.806 -11.365 -10.547 1.00 81.88 128 LEU A CA 1
ATOM 997 C C . LEU A 1 128 ? -9.028 -12.435 -11.626 1.00 81.88 128 LEU A C 1
ATOM 999 O O . LEU A 1 128 ? -8.348 -12.401 -12.650 1.00 81.88 128 LEU A O 1
ATOM 1003 N N . ALA A 1 129 ? -9.978 -13.355 -11.439 1.00 83.12 129 ALA A N 1
ATOM 1004 C CA . ALA A 1 129 ? -10.271 -14.449 -12.367 1.00 83.12 129 ALA A CA 1
ATOM 1005 C C . ALA A 1 129 ? -10.458 -14.014 -13.839 1.00 83.12 129 ALA A C 1
ATOM 1007 O O . ALA A 1 129 ? -9.767 -14.568 -14.699 1.00 83.12 129 ALA A O 1
ATOM 1008 N N . PRO A 1 130 ? -11.297 -13.010 -14.180 1.00 80.75 130 PRO A N 1
ATOM 1009 C CA . PRO A 1 130 ? -11.416 -12.544 -15.563 1.00 80.75 130 PRO A CA 1
ATOM 1010 C C . PRO A 1 130 ? -10.118 -11.907 -16.078 1.00 80.75 130 PRO A C 1
ATOM 1012 O O . PRO A 1 130 ? -9.796 -12.023 -17.257 1.00 80.75 130 PRO A O 1
ATOM 1015 N N . PHE A 1 131 ? -9.332 -11.279 -15.201 1.00 74.00 131 PHE A N 1
ATOM 1016 C CA . PHE A 1 131 ? -8.058 -10.658 -15.562 1.00 74.00 131 PHE A CA 1
ATOM 1017 C C . PHE A 1 131 ? -7.009 -11.700 -15.972 1.00 74.00 131 PHE A C 1
ATOM 1019 O O . PHE A 1 131 ? -6.295 -11.512 -16.957 1.00 74.00 131 PHE A O 1
ATOM 1026 N N . VAL A 1 132 ? -6.950 -12.820 -15.244 1.00 76.06 132 VAL A N 1
ATOM 1027 C CA . VAL A 1 132 ? -6.074 -13.960 -15.555 1.00 76.06 132 VAL A CA 1
ATOM 1028 C C . VAL A 1 132 ? -6.554 -14.693 -16.806 1.00 76.06 132 VAL A C 1
ATOM 1030 O O . VAL A 1 132 ? -5.734 -15.063 -17.641 1.00 76.06 132 VAL A O 1
ATOM 1033 N N . ALA A 1 133 ? -7.868 -14.858 -16.980 1.00 76.94 133 ALA A N 1
ATOM 1034 C CA . ALA A 1 133 ? -8.429 -15.489 -18.174 1.00 76.94 133 ALA A CA 1
ATOM 1035 C C . ALA A 1 133 ? -8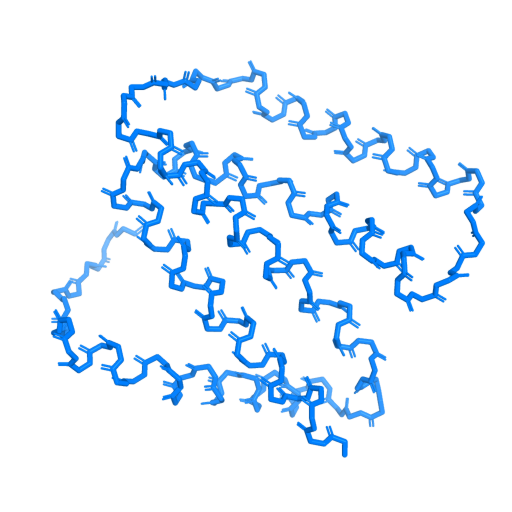.093 -14.710 -19.460 1.00 76.94 133 ALA A C 1
ATOM 1037 O O . ALA A 1 133 ? -7.772 -15.321 -20.475 1.00 76.94 133 ALA A O 1
ATOM 1038 N N . VAL A 1 134 ? -8.111 -13.371 -19.411 1.00 74.31 134 VAL A N 1
ATOM 1039 C CA . VAL A 1 134 ? -7.791 -12.508 -20.563 1.00 74.31 134 VAL A CA 1
ATOM 1040 C C . VAL A 1 134 ? -6.283 -12.393 -20.811 1.00 74.31 134 VAL A C 1
ATOM 1042 O O . VAL A 1 134 ? -5.860 -12.389 -21.964 1.00 74.31 134 VAL A O 1
ATOM 1045 N N . ARG A 1 135 ? -5.451 -12.305 -19.762 1.00 65.25 135 ARG A N 1
ATOM 1046 C CA . ARG A 1 135 ? -3.981 -12.232 -19.913 1.00 65.25 135 ARG A CA 1
ATOM 1047 C C . ARG A 1 135 ? -3.313 -13.591 -20.163 1.00 65.25 135 ARG A C 1
ATOM 1049 O O . ARG A 1 135 ? -2.148 -13.619 -20.551 1.00 65.25 135 ARG A O 1
ATOM 1056 N N . GLY A 1 136 ? -4.038 -14.690 -19.962 1.00 64.31 136 GLY A N 1
ATOM 1057 C CA . GLY A 1 136 ? -3.494 -16.043 -19.932 1.00 64.31 136 GLY A CA 1
ATOM 1058 C C . GLY A 1 136 ? -2.798 -16.340 -18.601 1.00 64.31 136 GLY A C 1
ATOM 1059 O O . GLY A 1 136 ? -2.161 -15.473 -17.998 1.00 64.31 136 GLY A O 1
ATOM 1060 N N . ALA A 1 137 ? -2.906 -17.584 -18.128 1.00 61.00 137 ALA A N 1
ATOM 1061 C CA . ALA A 1 137 ? -2.109 -18.047 -16.998 1.00 61.00 137 ALA A CA 1
ATOM 1062 C C . ALA A 1 137 ? -0.633 -18.064 -17.428 1.00 61.00 137 ALA A C 1
ATOM 1064 O O . ALA A 1 137 ? -0.209 -18.926 -18.200 1.00 61.00 137 ALA A O 1
ATOM 1065 N N . GLY A 1 138 ? 0.138 -17.067 -16.985 1.00 60.53 138 GLY A N 1
ATOM 1066 C CA . GLY A 1 138 ? 1.584 -17.032 -17.190 1.00 60.53 138 G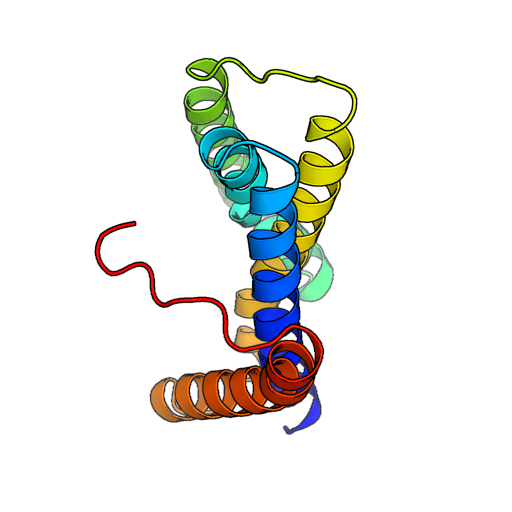LY A CA 1
ATOM 1067 C C . GLY A 1 138 ? 2.241 -18.311 -16.665 1.00 60.53 138 GLY A C 1
ATOM 1068 O O . GLY A 1 138 ? 1.708 -18.980 -15.778 1.00 60.53 138 GLY A O 1
ATOM 1069 N N . LYS A 1 139 ? 3.401 -18.677 -17.221 1.00 58.72 139 LYS A N 1
ATOM 1070 C CA . LYS A 1 139 ? 4.133 -19.865 -16.763 1.00 58.72 139 LYS A CA 1
ATOM 1071 C C . LYS A 1 139 ? 4.481 -19.705 -15.274 1.00 58.72 139 LYS A C 1
ATOM 1073 O O . LYS A 1 139 ? 4.999 -18.649 -14.910 1.00 58.72 139 LYS A O 1
ATOM 1078 N N . PRO A 1 140 ? 4.216 -20.712 -14.421 1.00 54.09 140 PRO A N 1
ATOM 1079 C CA . PRO A 1 140 ? 4.572 -20.637 -13.012 1.00 54.09 140 PRO A CA 1
ATOM 1080 C C . PRO A 1 140 ? 6.091 -20.510 -12.890 1.00 54.09 140 PRO A C 1
ATOM 1082 O O . PRO A 1 140 ? 6.829 -21.325 -13.439 1.00 54.09 140 PRO A O 1
ATOM 1085 N N . VAL A 1 141 ? 6.556 -19.474 -12.197 1.00 58.81 141 VAL A N 1
ATOM 1086 C CA . VAL A 1 141 ? 7.972 -19.284 -11.872 1.00 58.81 141 VAL A CA 1
ATOM 1087 C C . VAL A 1 141 ? 8.161 -19.838 -10.466 1.00 58.81 141 VAL A C 1
ATOM 1089 O O . VAL A 1 141 ? 7.699 -19.250 -9.499 1.00 58.81 141 VAL A O 1
ATOM 1092 N N . TRP A 1 142 ? 8.761 -21.020 -10.350 1.00 58.72 142 TRP A N 1
ATOM 1093 C CA . TRP A 1 142 ? 8.884 -21.758 -9.083 1.00 58.72 142 TRP A CA 1
ATOM 1094 C C . TRP A 1 142 ? 10.049 -21.285 -8.190 1.00 58.72 142 TRP A C 1
ATOM 1096 O O . TRP A 1 142 ? 10.309 -21.902 -7.160 1.00 58.72 142 TRP A O 1
ATOM 1106 N N . TRP A 1 143 ? 10.762 -20.222 -8.577 1.00 47.16 143 TRP A N 1
ATOM 1107 C CA . TRP A 1 143 ? 11.986 -19.757 -7.905 1.00 47.16 143 TRP A CA 1
ATOM 1108 C C . TRP A 1 143 ? 12.139 -18.228 -7.793 1.00 47.16 143 TRP A C 1
ATOM 1110 O O . TRP A 1 143 ? 13.227 -17.773 -7.447 1.00 47.16 143 TRP A O 1
ATOM 1120 N N . ALA A 1 144 ? 11.099 -17.439 -8.077 1.00 41.81 144 ALA A N 1
ATOM 1121 C CA . ALA A 1 144 ? 11.104 -15.980 -7.899 1.00 41.81 144 ALA A CA 1
ATOM 1122 C C . ALA A 1 144 ? 10.173 -15.576 -6.752 1.00 41.81 144 ALA A C 1
ATOM 1124 O O . ALA A 1 144 ? 10.528 -14.621 -6.028 1.00 41.81 144 ALA A O 1
#

Nearest PDB structures (foldseek):
  5i20-assembly1_A  TM=7.749E-01  e=6.041E-04  Ancylobacter novellus DSM 506
  5i20-assembly4_D  TM=7.748E-01  e=9.599E-04  Ancylobacter novellus DSM 506
  5i20-assembly5_E  TM=7.936E-01  e=2.977E-03  Ancylobacter novellus DSM 506
  6i1z-assembly1_A  TM=6.291E-01  e=1.037E-01  Zea mays
  6qsk-assembly2_G-2  TM=7.492E-01  e=1.430E+00  Saccharomyces cerevisiae S288C

Mean predicted aligned error: 9.38 Å

Radius of gyration: 17.0 Å; Cα contacts (8 Å, |Δi|>4): 142; chains: 1; bounding box: 42×37×41 Å

Solvent-accessible surface area (backbone atoms only — not comparable to full-atom values): 7724 Å² total; per-residue (Å²): 123,64,68,54,48,51,51,37,6,49,28,51,33,48,18,49,55,27,40,60,50,8,50,75,41,24,55,62,67,57,26,51,54,46,30,61,47,16,67,59,49,24,49,55,49,42,40,70,74,66,64,57,78,84,48,69,70,57,54,52,51,51,52,51,53,49,51,53,44,51,57,63,47,73,78,50,89,78,73,78,50,87,52,25,54,57,8,47,54,28,10,44,53,13,16,51,28,52,23,44,38,68,55,44,48,62,82,45,69,91,51,58,67,70,60,51,53,52,52,29,51,52,45,16,49,62,65,41,46,62,55,40,66,74,70,45,82,68,82,84,72,95,84,123

pLDDT: mean 75.74, std 9.42, range [41.81, 89.31]

Sequence (144 aa):
KWKPLLALGVSLAMNWVFLFTAFSYTTIANAVLVYYTAPILATIISWRFLGEEMNPRRIGLIGLAFLGLVLIVSGQSLDFHNKDFLGIILALTAALFYALIPNLGRFLKEVDGKVLTFLQLAIASLVLAPFVAVRGAGKPVWWA

Foldseek 3Di:
DVVLLLLLLVLLLLLVVLLVVLVVQAPNLLLVLLLLCLVLLLLVVLCVVVVPDPDVVVVVVSVVSVVVSCVSPVPDDDDDDPSNVSSSVSSNSSSNSSSVNVVSVVVVVVDDPVVSVVSSNVSSCVVCVVVCVVVDPPDDDPDD